Protein AF-A0A640KSM5-F1 (afdb_monomer)

Radius of gyration: 31.57 Å; Cα contacts (8 Å, |Δi|>4): 17; chains: 1; bounding box: 93×63×42 Å

Solvent-accessible surface area (backbone atoms only — not comparable to full-atom values): 6427 Å² total; per-residue (Å²): 134,89,84,87,82,90,77,92,75,89,77,74,80,72,82,73,72,76,72,81,69,72,80,72,49,73,68,54,50,46,58,74,74,35,56,72,67,55,49,51,48,50,53,52,50,51,53,52,49,54,49,51,52,53,51,49,54,67,75,38,57,67,57,56,53,51,50,53,53,52,49,53,48,42,72,72,64,63,55,96,52,56,65,63,53,49,53,55,48,67,69,28,68,72,55,62,69,72,53,86,131

Structure (mmCIF, N/CA/C/O backbone):
data_AF-A0A640KSM5-F1
#
_entry.id   AF-A0A640KSM5-F1
#
loop_
_atom_site.group_PDB
_atom_site.id
_atom_site.type_symbol
_atom_site.label_atom_id
_atom_site.label_alt_id
_atom_site.label_comp_id
_atom_site.label_asym_id
_atom_site.label_entity_id
_atom_site.label_seq_id
_atom_site.pdbx_PDB_ins_code
_atom_site.Cartn_x
_atom_site.Cartn_y
_atom_site.Cartn_z
_atom_site.occupancy
_atom_site.B_iso_or_equiv
_atom_site.auth_seq_id
_atom_site.auth_comp_id
_atom_site.auth_asym_id
_atom_site.auth_atom_id
_atom_site.pdbx_PDB_model_num
ATOM 1 N N . MET A 1 1 ? 70.710 -49.613 9.091 1.00 37.19 1 MET A N 1
ATOM 2 C CA . MET A 1 1 ? 71.044 -50.204 7.783 1.00 37.19 1 MET A CA 1
ATOM 3 C C . MET A 1 1 ? 69.955 -49.768 6.830 1.00 37.19 1 MET A C 1
ATOM 5 O O . MET A 1 1 ? 68.813 -50.174 6.997 1.00 37.19 1 MET A O 1
ATOM 9 N N . GLU A 1 2 ? 70.293 -48.825 5.961 1.00 44.97 2 GLU A N 1
ATOM 10 C CA . GLU A 1 2 ? 69.456 -48.366 4.854 1.00 44.97 2 GLU A CA 1
ATOM 11 C C . GLU A 1 2 ? 69.241 -49.508 3.860 1.00 44.97 2 GLU A C 1
ATOM 13 O O . GLU A 1 2 ? 70.131 -50.346 3.707 1.00 44.97 2 GLU A O 1
ATOM 18 N N . SER A 1 3 ? 68.112 -49.505 3.149 1.00 39.00 3 SER A N 1
ATOM 19 C CA . SER A 1 3 ? 68.087 -49.591 1.680 1.00 39.00 3 SER A CA 1
ATOM 20 C C . SER A 1 3 ? 66.669 -49.373 1.145 1.00 39.00 3 SER A C 1
ATOM 22 O O . SER A 1 3 ? 65.700 -49.970 1.601 1.00 39.00 3 SER A O 1
ATOM 24 N N . TYR A 1 4 ? 66.612 -48.463 0.182 1.00 44.84 4 TYR A N 1
ATOM 25 C CA . TYR A 1 4 ? 65.493 -47.894 -0.558 1.00 44.84 4 TYR A CA 1
ATOM 26 C C . TYR A 1 4 ? 64.656 -48.906 -1.355 1.00 44.84 4 TYR A C 1
ATOM 28 O O . TYR A 1 4 ? 65.195 -49.890 -1.849 1.00 44.84 4 TYR A O 1
ATOM 36 N N . SER A 1 5 ? 63.395 -48.558 -1.645 1.00 42.81 5 SER A N 1
ATOM 37 C CA . SER A 1 5 ? 62.921 -48.559 -3.039 1.00 42.81 5 SER A CA 1
ATOM 38 C C . SER A 1 5 ? 61.646 -47.727 -3.209 1.00 42.81 5 SER A C 1
ATOM 40 O O . SER A 1 5 ? 60.627 -47.983 -2.570 1.00 42.81 5 SER A O 1
ATOM 42 N N . CYS A 1 6 ? 61.717 -46.724 -4.085 1.00 44.81 6 CYS A N 1
ATOM 43 C CA . CYS A 1 6 ? 60.569 -45.986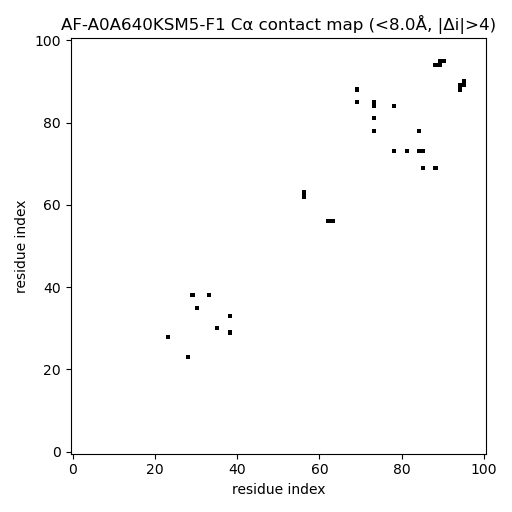 -4.597 1.00 44.81 6 CYS A CA 1
ATOM 44 C C . CYS A 1 6 ? 59.709 -46.891 -5.486 1.00 44.81 6 CYS A C 1
ATOM 46 O O . CYS A 1 6 ? 60.217 -47.579 -6.370 1.00 44.81 6 CYS A O 1
ATOM 48 N N . SER A 1 7 ? 58.391 -46.804 -5.343 1.00 49.06 7 SER A N 1
ATOM 49 C CA . SER A 1 7 ? 57.460 -47.095 -6.433 1.00 49.06 7 SER A CA 1
ATOM 50 C C . SER A 1 7 ? 56.293 -46.121 -6.347 1.00 49.06 7 SER A C 1
ATOM 52 O O . SER A 1 7 ? 55.545 -46.102 -5.374 1.00 49.06 7 SER A O 1
ATOM 54 N N . ASN A 1 8 ? 56.211 -45.275 -7.371 1.00 49.91 8 ASN A N 1
ATOM 55 C CA . ASN A 1 8 ? 55.129 -44.346 -7.659 1.00 49.91 8 ASN A CA 1
ATOM 56 C C . ASN A 1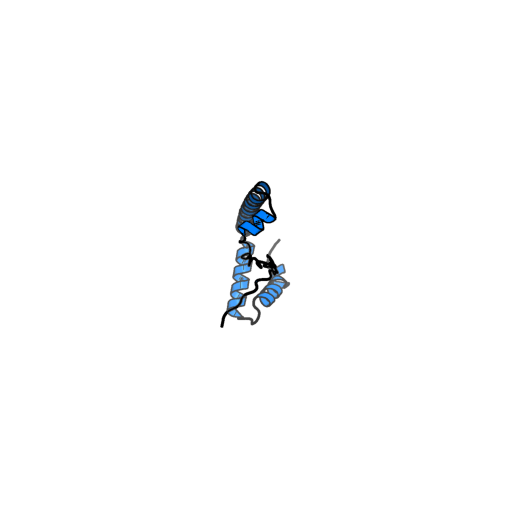 8 ? 53.760 -45.037 -7.634 1.00 49.91 8 ASN A C 1
ATOM 58 O O . ASN A 1 8 ? 53.567 -46.001 -8.371 1.00 49.91 8 ASN A O 1
ATOM 62 N N . VAL A 1 9 ? 52.782 -44.429 -6.959 1.00 46.22 9 VAL A N 1
ATOM 63 C CA . VAL A 1 9 ? 51.419 -44.307 -7.499 1.00 46.22 9 VAL A CA 1
ATOM 64 C C . VAL A 1 9 ? 50.905 -42.903 -7.150 1.00 46.22 9 VAL A C 1
ATOM 66 O O . VAL A 1 9 ? 50.864 -42.558 -5.968 1.00 46.22 9 VAL A O 1
ATOM 69 N N . PRO A 1 10 ? 50.553 -42.068 -8.142 1.00 46.06 10 PRO A N 1
ATOM 70 C CA . PRO A 1 10 ? 49.965 -40.759 -7.901 1.00 46.06 10 PRO A CA 1
ATOM 71 C C . PRO A 1 10 ? 48.516 -40.970 -7.465 1.00 46.06 10 PRO A C 1
ATOM 73 O O . PRO A 1 10 ? 47.672 -41.319 -8.289 1.00 46.06 10 PRO A O 1
ATOM 76 N N . ASN A 1 11 ? 48.215 -40.805 -6.177 1.00 43.84 11 ASN A N 1
ATOM 77 C CA . ASN A 1 11 ? 46.820 -40.764 -5.765 1.00 43.84 11 ASN A CA 1
ATOM 78 C C . ASN A 1 11 ? 46.326 -39.337 -5.985 1.00 43.84 11 ASN A C 1
ATOM 80 O O . ASN A 1 11 ? 46.736 -38.423 -5.274 1.00 43.84 11 ASN A O 1
ATOM 84 N N . MET A 1 12 ? 45.549 -39.189 -7.058 1.00 42.50 12 MET A N 1
ATOM 85 C CA . MET A 1 12 ? 44.883 -37.975 -7.509 1.00 42.50 12 MET A CA 1
ATOM 86 C C . MET A 1 12 ? 44.472 -37.089 -6.332 1.00 42.50 12 MET A C 1
ATOM 88 O O . MET A 1 12 ? 43.646 -37.482 -5.509 1.00 42.50 12 MET A O 1
ATOM 92 N N . GLU A 1 13 ? 45.024 -35.878 -6.288 1.00 42.03 13 GLU A N 1
ATOM 93 C CA . GLU A 1 13 ? 44.321 -34.746 -5.701 1.00 42.03 13 GLU A CA 1
ATOM 94 C C . GLU A 1 13 ? 43.003 -34.627 -6.473 1.00 42.03 13 GLU A C 1
ATOM 96 O O . GLU A 1 13 ? 42.977 -34.208 -7.630 1.00 42.03 13 GLU A O 1
ATOM 101 N N . ASP A 1 14 ? 41.926 -35.125 -5.871 1.00 41.31 14 ASP A N 1
ATOM 102 C CA . ASP A 1 14 ? 40.567 -34.928 -6.353 1.00 41.31 14 ASP A CA 1
ATOM 103 C C . ASP A 1 14 ? 40.324 -33.407 -6.407 1.00 41.31 14 ASP A C 1
ATOM 105 O O . ASP A 1 14 ? 40.375 -32.744 -5.366 1.00 41.31 14 ASP A O 1
ATOM 109 N N . PRO A 1 15 ? 40.108 -32.805 -7.593 1.00 42.31 15 PRO A N 1
ATOM 110 C CA . PRO A 1 15 ? 39.944 -31.367 -7.745 1.00 42.31 15 PRO A CA 1
ATOM 111 C C . PRO A 1 15 ? 38.529 -30.928 -7.358 1.00 42.31 15 PRO A C 1
ATOM 113 O O . PRO A 1 15 ? 38.039 -29.905 -7.834 1.00 42.31 15 PRO A O 1
ATOM 116 N N . THR A 1 16 ? 37.859 -31.653 -6.466 1.00 42.19 16 THR A N 1
ATOM 117 C CA . THR A 1 16 ? 36.725 -31.125 -5.714 1.00 42.19 16 THR A CA 1
ATOM 118 C C . THR A 1 16 ? 37.238 -30.227 -4.590 1.00 42.19 16 THR A C 1
ATOM 120 O O . THR A 1 16 ? 36.972 -30.416 -3.402 1.00 42.19 16 THR A O 1
ATOM 123 N N . ILE A 1 17 ? 37.908 -29.141 -5.001 1.00 46.69 17 ILE A N 1
ATOM 124 C CA . ILE A 1 17 ? 37.749 -27.857 -4.326 1.00 46.69 17 ILE A CA 1
ATOM 125 C C . ILE A 1 17 ? 36.240 -27.638 -4.309 1.00 46.69 17 ILE A C 1
ATOM 127 O O . ILE A 1 17 ? 35.630 -27.248 -5.302 1.00 46.69 17 ILE A O 1
ATOM 131 N N . THR A 1 18 ? 35.617 -27.992 -3.189 1.00 48.81 18 THR A N 1
ATOM 132 C CA . THR A 1 18 ? 34.264 -27.565 -2.876 1.00 48.81 18 THR A CA 1
ATOM 133 C C . THR A 1 18 ? 34.389 -26.066 -2.709 1.00 48.81 18 THR A C 1
ATOM 135 O O . THR A 1 18 ? 34.720 -25.566 -1.635 1.00 48.81 18 THR A O 1
ATOM 138 N N . THR A 1 19 ? 34.260 -25.355 -3.825 1.00 51.38 19 THR A N 1
ATOM 139 C CA . THR A 1 19 ? 34.183 -23.911 -3.847 1.00 51.38 19 THR A CA 1
ATOM 140 C C . THR A 1 19 ? 32.982 -23.557 -2.988 1.00 51.38 19 THR A C 1
ATOM 142 O O . THR A 1 19 ? 31.838 -23.698 -3.414 1.00 51.38 19 THR A O 1
ATOM 145 N N . LEU A 1 20 ? 33.247 -23.143 -1.750 1.00 51.12 20 LEU A N 1
ATOM 146 C CA . LEU A 1 20 ? 32.346 -22.324 -0.954 1.00 51.12 20 LEU A CA 1
ATOM 147 C C . LEU A 1 20 ? 32.159 -21.020 -1.734 1.00 51.12 20 LEU A C 1
ATOM 149 O O . LEU A 1 20 ? 32.806 -20.013 -1.456 1.00 51.12 20 LEU A O 1
ATOM 153 N N . MET A 1 21 ? 31.350 -21.069 -2.792 1.00 63.81 21 MET A N 1
ATOM 154 C CA . MET A 1 21 ? 30.898 -19.876 -3.484 1.00 63.81 21 MET A CA 1
ATOM 155 C C . MET A 1 21 ? 30.099 -19.096 -2.448 1.00 63.81 21 MET A C 1
ATOM 157 O O . MET A 1 21 ? 29.103 -19.603 -1.930 1.00 63.81 21 MET A O 1
ATOM 161 N N . ALA A 1 22 ? 30.585 -17.908 -2.087 1.00 72.69 22 ALA A N 1
ATOM 162 C CA . ALA A 1 22 ? 29.821 -16.977 -1.274 1.00 72.69 22 ALA A CA 1
ATOM 163 C C . ALA A 1 22 ? 28.426 -16.822 -1.895 1.00 72.69 22 ALA A C 1
ATOM 165 O O . ALA A 1 22 ? 28.304 -16.785 -3.123 1.00 72.69 22 ALA A O 1
ATOM 166 N N . GLU A 1 23 ? 27.384 -16.779 -1.061 1.00 78.44 23 GLU A N 1
ATOM 167 C CA . GLU A 1 23 ? 26.034 -16.538 -1.562 1.00 78.44 23 GLU A CA 1
ATOM 168 C C . GLU A 1 23 ? 26.042 -15.271 -2.428 1.00 78.44 23 GLU A C 1
ATOM 170 O O . GLU A 1 23 ? 26.604 -14.252 -2.006 1.00 78.44 23 GLU A O 1
ATOM 175 N N . PRO A 1 24 ? 25.476 -15.331 -3.647 1.00 75.25 24 PRO A N 1
ATOM 176 C CA . PRO A 1 24 ? 25.528 -14.211 -4.565 1.00 75.25 24 PRO A CA 1
ATOM 177 C C . PRO A 1 24 ? 24.842 -13.009 -3.929 1.00 75.25 24 PRO A C 1
ATOM 179 O O . PRO A 1 24 ? 23.748 -13.101 -3.364 1.00 75.25 24 PRO A O 1
ATOM 182 N N . THR A 1 25 ? 25.477 -11.851 -4.054 1.00 86.12 25 THR A N 1
ATOM 183 C CA . THR A 1 25 ? 24.861 -10.593 -3.645 1.00 86.12 25 THR A CA 1
ATOM 184 C C . THR A 1 25 ? 23.588 -10.351 -4.456 1.00 86.12 25 THR A C 1
ATOM 186 O O . THR A 1 25 ? 23.446 -10.820 -5.585 1.00 86.12 25 THR A O 1
ATOM 189 N N . LEU A 1 26 ? 22.663 -9.540 -3.930 1.00 79.75 26 LEU A N 1
ATOM 190 C CA . LEU A 1 26 ? 21.446 -9.154 -4.659 1.00 79.75 26 LEU A CA 1
ATOM 191 C C . LEU A 1 26 ? 21.765 -8.580 -6.055 1.00 79.75 26 LEU A C 1
ATOM 193 O O . LEU A 1 26 ? 21.012 -8.791 -7.001 1.00 79.75 26 LEU A O 1
ATOM 197 N N . SER A 1 27 ? 22.889 -7.868 -6.197 1.00 80.94 27 SER A N 1
ATOM 198 C CA . SER A 1 27 ? 23.318 -7.326 -7.488 1.00 80.94 27 SER A CA 1
ATOM 199 C C . SER A 1 27 ? 23.766 -8.419 -8.457 1.00 80.94 27 SER A C 1
ATOM 201 O O . SER A 1 27 ? 23.420 -8.351 -9.633 1.00 80.94 27 SER A O 1
ATOM 203 N N . GLU A 1 28 ? 24.512 -9.415 -7.982 1.00 84.81 28 GLU A N 1
ATOM 204 C CA . GLU A 1 28 ? 24.955 -10.556 -8.793 1.00 84.81 28 GLU A CA 1
ATOM 205 C C . GLU A 1 28 ? 23.775 -11.454 -9.167 1.00 84.81 28 GLU A C 1
ATOM 207 O O . GLU A 1 28 ? 23.643 -11.841 -10.324 1.00 84.81 28 GLU A O 1
ATOM 212 N N . ALA A 1 29 ? 22.858 -11.700 -8.229 1.00 85.00 29 ALA A N 1
ATOM 213 C CA . ALA A 1 29 ? 21.619 -12.422 -8.493 1.00 85.00 29 ALA A CA 1
ATOM 214 C C . ALA A 1 29 ? 20.741 -11.685 -9.520 1.00 85.00 29 ALA A C 1
ATOM 216 O O . ALA A 1 29 ? 20.225 -12.299 -10.449 1.00 85.00 29 ALA A O 1
ATOM 217 N N . ALA A 1 30 ? 20.610 -10.359 -9.408 1.00 80.75 30 ALA A N 1
ATOM 218 C CA . ALA A 1 30 ? 19.866 -9.563 -10.381 1.00 80.75 30 ALA A CA 1
ATOM 219 C C . ALA A 1 30 ? 20.528 -9.572 -11.767 1.00 80.75 30 ALA A C 1
ATOM 221 O O . ALA A 1 30 ? 19.822 -9.670 -12.765 1.00 80.75 30 ALA A O 1
ATOM 222 N N . ALA A 1 31 ? 21.861 -9.502 -11.835 1.00 85.50 31 ALA A N 1
ATOM 223 C CA . ALA A 1 31 ? 22.607 -9.575 -13.092 1.00 85.50 31 ALA A CA 1
ATOM 224 C C . ALA A 1 31 ? 22.568 -10.974 -13.737 1.00 85.50 31 ALA A C 1
ATOM 226 O O . ALA A 1 31 ? 22.702 -11.091 -14.950 1.00 85.50 31 ALA A O 1
ATOM 227 N N . ALA A 1 32 ? 22.366 -12.031 -12.945 1.00 88.00 32 ALA A N 1
ATOM 228 C CA . ALA A 1 32 ? 22.192 -13.392 -13.450 1.00 88.00 32 ALA A CA 1
ATOM 229 C C . ALA A 1 32 ? 20.800 -13.640 -14.062 1.00 88.00 32 ALA A C 1
ATOM 231 O O . ALA A 1 32 ? 20.638 -14.571 -14.848 1.00 88.00 32 ALA A O 1
ATOM 232 N N . VAL A 1 33 ? 19.797 -12.835 -13.693 1.00 88.81 33 VAL A N 1
ATOM 233 C CA . VAL A 1 33 ? 18.394 -13.006 -14.115 1.00 88.81 33 VAL A CA 1
ATOM 234 C C . VAL A 1 33 ? 17.978 -11.986 -15.174 1.00 88.81 33 VAL A C 1
ATOM 236 O O . VAL A 1 33 ? 17.165 -12.308 -16.034 1.00 88.81 33 VAL A O 1
ATOM 239 N N . PHE A 1 34 ? 18.527 -10.772 -15.123 1.00 89.25 34 PHE A N 1
ATOM 240 C CA . PHE A 1 34 ? 18.147 -9.666 -15.994 1.00 89.25 34 PHE A CA 1
ATOM 241 C C . PHE A 1 34 ? 19.356 -9.112 -16.744 1.00 89.25 34 PHE A C 1
ATOM 243 O O . PHE A 1 34 ? 20.414 -8.871 -16.155 1.00 89.25 34 PHE A O 1
ATOM 250 N N . SER A 1 35 ? 19.161 -8.813 -18.025 1.00 92.94 35 SER A N 1
ATOM 251 C CA . SER A 1 35 ? 20.058 -7.944 -18.790 1.00 92.94 35 SER A CA 1
ATOM 252 C C . SER A 1 35 ? 20.115 -6.536 -18.188 1.00 92.94 35 SER A C 1
ATOM 254 O O . SER A 1 35 ? 19.235 -6.114 -17.430 1.00 92.94 35 SER A O 1
ATOM 256 N N . GLU A 1 36 ? 21.150 -5.770 -18.527 1.00 89.62 36 GLU A N 1
ATOM 257 C CA . GLU A 1 36 ? 21.287 -4.403 -18.017 1.00 89.62 36 GLU A CA 1
ATOM 258 C C . GLU A 1 36 ? 20.147 -3.499 -18.517 1.00 89.62 36 GLU A C 1
ATOM 260 O O . GLU A 1 36 ? 19.634 -2.660 -17.770 1.00 89.62 36 GLU A O 1
ATOM 265 N N . GLU A 1 37 ? 19.670 -3.729 -19.742 1.00 92.88 37 GLU A N 1
ATOM 266 C CA . GLU A 1 37 ? 18.494 -3.070 -20.306 1.00 92.88 37 GLU A CA 1
ATOM 267 C C . GLU A 1 37 ? 17.229 -3.375 -19.490 1.00 92.88 37 GLU A C 1
ATOM 269 O O . GLU A 1 37 ? 16.487 -2.455 -19.136 1.00 92.88 37 GLU A O 1
ATOM 274 N N . GLU A 1 38 ? 16.999 -4.642 -19.129 1.00 91.94 38 GLU A N 1
ATOM 275 C CA . GLU A 1 38 ? 15.859 -5.056 -18.300 1.00 91.94 38 GLU A CA 1
ATOM 276 C C . GLU A 1 38 ? 15.940 -4.483 -16.883 1.00 91.94 38 GLU A C 1
ATOM 278 O O . GLU A 1 38 ? 14.931 -4.022 -16.344 1.00 91.94 38 GLU A O 1
ATOM 283 N N . ARG A 1 39 ? 17.135 -4.433 -16.282 1.00 89.50 39 ARG A N 1
ATOM 284 C CA . ARG A 1 39 ? 17.345 -3.808 -14.963 1.00 89.50 39 ARG A CA 1
ATOM 285 C C . ARG A 1 39 ? 17.059 -2.312 -15.002 1.00 89.50 39 ARG A C 1
ATOM 287 O O . ARG A 1 39 ? 16.412 -1.780 -14.095 1.00 89.50 39 ARG A O 1
ATOM 294 N N . SER A 1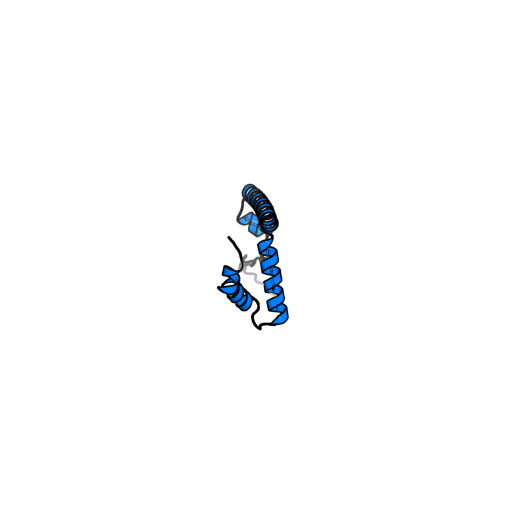 40 ? 17.519 -1.635 -16.051 1.00 90.94 40 SER A N 1
ATOM 295 C CA . SER A 1 40 ? 17.266 -0.211 -16.265 1.00 90.94 40 SER A CA 1
ATOM 296 C C . SER A 1 40 ? 15.770 0.067 -16.447 1.00 90.94 40 SER A C 1
ATOM 298 O O . SER A 1 40 ? 15.215 0.946 -15.779 1.00 90.94 40 SER A O 1
ATOM 300 N N . ALA A 1 41 ? 15.088 -0.743 -17.262 1.00 93.31 41 ALA A N 1
ATOM 301 C CA . ALA A 1 41 ? 13.644 -0.661 -17.459 1.00 93.31 41 ALA A CA 1
ATOM 302 C C . ALA A 1 41 ? 12.868 -0.930 -16.160 1.00 93.31 41 ALA A C 1
ATOM 304 O O . ALA A 1 41 ? 11.978 -0.158 -15.804 1.00 93.31 41 ALA A O 1
ATOM 305 N N . LEU A 1 42 ? 13.241 -1.963 -15.398 1.00 90.00 42 LEU A N 1
ATOM 306 C CA . LEU A 1 42 ? 12.631 -2.279 -14.105 1.00 90.00 42 LEU A CA 1
ATOM 307 C C . LEU A 1 42 ? 12.774 -1.115 -13.119 1.00 90.00 42 LEU A C 1
ATOM 309 O O . LEU A 1 42 ? 11.806 -0.736 -12.459 1.00 90.00 42 LEU A O 1
ATOM 313 N N . LYS A 1 43 ? 13.959 -0.502 -13.047 1.00 91.44 43 LYS A N 1
ATOM 314 C CA . LYS A 1 43 ? 14.205 0.669 -12.197 1.00 91.44 43 LYS A CA 1
ATOM 315 C C . LYS A 1 43 ? 13.349 1.868 -12.614 1.00 91.44 43 LYS A C 1
ATOM 317 O O . LYS A 1 43 ? 12.808 2.560 -11.750 1.00 91.44 43 LYS A O 1
ATOM 322 N N . ALA A 1 44 ? 13.219 2.116 -13.916 1.00 94.00 44 ALA A N 1
ATOM 323 C CA . ALA A 1 44 ? 12.366 3.179 -14.440 1.00 94.00 44 ALA A CA 1
ATOM 324 C C . ALA A 1 44 ? 10.882 2.927 -14.122 1.00 94.00 44 ALA A C 1
ATOM 326 O O . ALA A 1 44 ? 10.191 3.835 -13.658 1.00 94.00 44 ALA A O 1
ATOM 327 N N . ASN A 1 45 ? 10.414 1.690 -14.292 1.00 93.81 45 ASN A N 1
ATOM 328 C CA . ASN A 1 45 ? 9.045 1.289 -13.976 1.00 93.81 45 ASN A CA 1
ATOM 329 C C . ASN A 1 45 ? 8.749 1.430 -12.483 1.00 93.81 45 ASN A C 1
ATOM 331 O O . ASN A 1 45 ? 7.738 2.024 -12.120 1.00 93.81 45 ASN A O 1
ATOM 335 N N . LEU A 1 46 ? 9.659 0.980 -11.615 1.00 94.75 46 LEU A N 1
ATOM 336 C CA . LEU A 1 46 ? 9.504 1.114 -10.167 1.00 94.75 46 LEU A CA 1
ATOM 337 C C . LEU A 1 46 ? 9.386 2.583 -9.747 1.00 94.75 46 LEU A C 1
ATOM 339 O O . LEU A 1 46 ? 8.549 2.928 -8.917 1.00 94.75 46 LEU A O 1
ATOM 343 N N . ARG A 1 47 ? 10.195 3.466 -10.345 1.00 95.19 47 ARG A N 1
ATOM 344 C CA . ARG A 1 47 ? 10.108 4.907 -10.083 1.00 95.19 47 ARG A CA 1
ATOM 345 C C . ARG A 1 47 ? 8.764 5.481 -10.532 1.00 95.19 47 ARG A C 1
ATOM 347 O O . ARG A 1 47 ? 8.176 6.275 -9.801 1.00 95.19 47 ARG A O 1
ATOM 354 N N . SER A 1 48 ? 8.293 5.099 -11.716 1.00 95.38 48 SER A N 1
ATOM 355 C CA . SER A 1 48 ? 6.989 5.531 -12.229 1.00 95.38 48 SER A CA 1
ATOM 356 C C . SER A 1 48 ? 5.852 5.075 -11.316 1.00 95.38 48 SER A C 1
ATOM 358 O O . SER A 1 48 ? 4.994 5.884 -10.971 1.00 95.38 48 SER A O 1
ATOM 360 N N . GLU A 1 49 ? 5.895 3.828 -10.848 1.00 95.75 49 GLU A N 1
ATOM 361 C CA . GLU A 1 49 ? 4.900 3.275 -9.927 1.00 95.75 49 GLU A CA 1
ATOM 362 C C . GLU A 1 49 ? 4.908 4.002 -8.576 1.00 95.75 49 GLU A C 1
ATOM 364 O O . GLU A 1 49 ? 3.860 4.392 -8.074 1.00 95.75 49 GLU A O 1
ATOM 369 N N . GLN A 1 50 ? 6.086 4.286 -8.011 1.00 95.38 50 GLN A N 1
ATOM 370 C CA . GLN A 1 50 ? 6.199 5.058 -6.767 1.00 95.38 50 GLN A CA 1
ATOM 371 C C . GLN A 1 50 ? 5.586 6.458 -6.893 1.00 95.38 50 GLN A C 1
ATOM 373 O O . GLN A 1 50 ? 4.921 6.937 -5.972 1.00 95.38 50 GLN A O 1
ATOM 378 N N . ILE A 1 51 ? 5.793 7.119 -8.036 1.00 95.50 51 ILE A N 1
ATOM 379 C CA . ILE A 1 51 ? 5.186 8.423 -8.317 1.00 95.50 51 ILE A CA 1
ATOM 380 C C . ILE A 1 51 ? 3.667 8.281 -8.432 1.00 95.50 51 ILE A C 1
ATOM 382 O O . ILE A 1 51 ? 2.941 9.051 -7.802 1.00 95.50 51 ILE A O 1
ATOM 386 N N . ALA A 1 52 ? 3.182 7.294 -9.188 1.00 95.12 52 ALA A N 1
ATOM 387 C CA . ALA A 1 52 ? 1.755 7.037 -9.355 1.00 95.12 52 ALA A CA 1
ATOM 388 C C . ALA A 1 52 ? 1.072 6.740 -8.012 1.00 95.12 52 ALA A C 1
ATOM 390 O O . ALA A 1 52 ? 0.034 7.326 -7.707 1.00 95.12 52 ALA A O 1
ATOM 391 N N . GLN A 1 53 ? 1.692 5.922 -7.162 1.00 94.00 53 GLN A N 1
ATOM 392 C CA . GLN A 1 53 ? 1.191 5.603 -5.830 1.00 94.00 53 GLN A CA 1
ATOM 393 C C . GLN A 1 53 ? 1.154 6.838 -4.919 1.00 94.00 53 GLN A C 1
ATOM 395 O O . GLN A 1 53 ? 0.159 7.073 -4.233 1.00 94.00 53 GLN A O 1
ATOM 400 N N . ALA A 1 54 ? 2.203 7.666 -4.930 1.00 93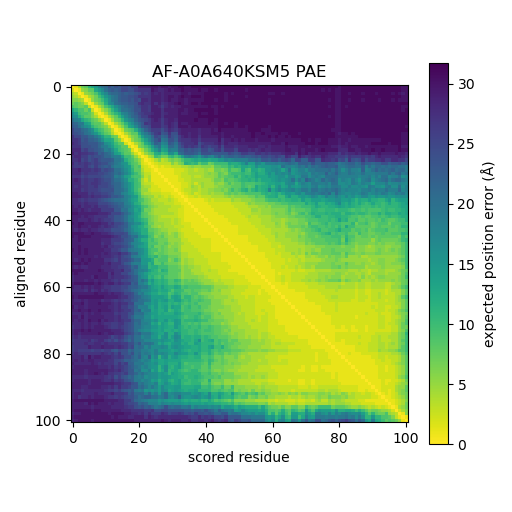.06 54 ALA A N 1
ATOM 401 C CA . ALA A 1 54 ? 2.221 8.910 -4.163 1.00 93.06 54 ALA A CA 1
ATOM 402 C C . ALA 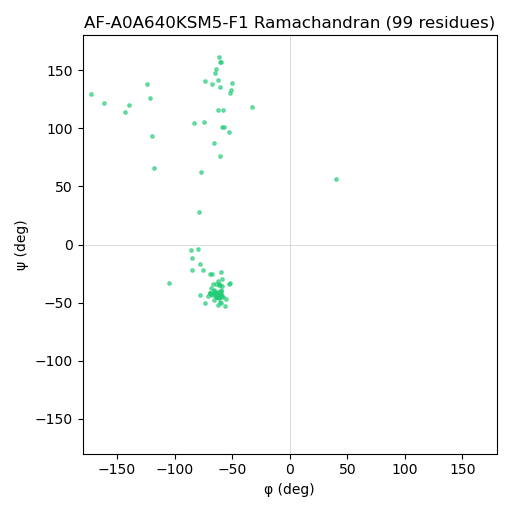A 1 54 ? 1.136 9.891 -4.639 1.00 93.06 54 ALA A C 1
ATOM 404 O O . ALA A 1 54 ? 0.467 10.527 -3.822 1.00 93.06 54 ALA A O 1
ATOM 405 N N . MET A 1 55 ? 0.929 9.993 -5.956 1.00 95.00 55 MET A N 1
ATOM 406 C CA . MET A 1 55 ? -0.149 10.794 -6.537 1.00 95.00 55 MET A CA 1
ATOM 407 C C . MET A 1 55 ? -1.525 10.260 -6.143 1.00 95.00 55 MET A C 1
ATOM 409 O O . MET A 1 55 ? -2.376 11.044 -5.734 1.00 95.00 55 MET A O 1
ATOM 413 N N . TYR A 1 56 ? -1.727 8.944 -6.209 1.00 94.69 56 TYR A N 1
ATOM 414 C CA . TYR A 1 56 ? -2.960 8.293 -5.779 1.00 94.69 56 TYR A CA 1
ATOM 415 C C . TYR A 1 56 ? -3.273 8.638 -4.318 1.00 94.6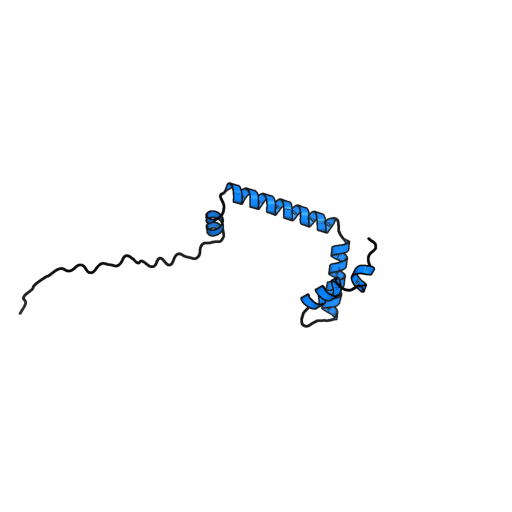9 56 TYR A C 1
ATOM 417 O O . TYR A 1 56 ? -4.321 9.204 -4.029 1.00 94.69 56 TYR A O 1
ATOM 425 N N . LEU A 1 57 ? -2.330 8.426 -3.396 1.00 93.62 57 LEU A N 1
ATOM 426 C CA . LEU A 1 57 ? -2.545 8.745 -1.980 1.00 93.62 57 LEU A CA 1
ATOM 427 C C . LEU A 1 57 ? -2.807 10.237 -1.731 1.00 93.62 57 LEU A C 1
ATOM 429 O O . LEU A 1 57 ? -3.591 10.580 -0.849 1.00 93.62 57 LEU A O 1
ATOM 433 N N . ARG A 1 58 ? -2.186 11.132 -2.510 1.00 92.38 58 ARG A N 1
ATOM 434 C CA . ARG A 1 58 ? -2.448 12.577 -2.429 1.00 92.38 58 ARG A CA 1
ATOM 435 C C . ARG A 1 58 ? -3.854 12.9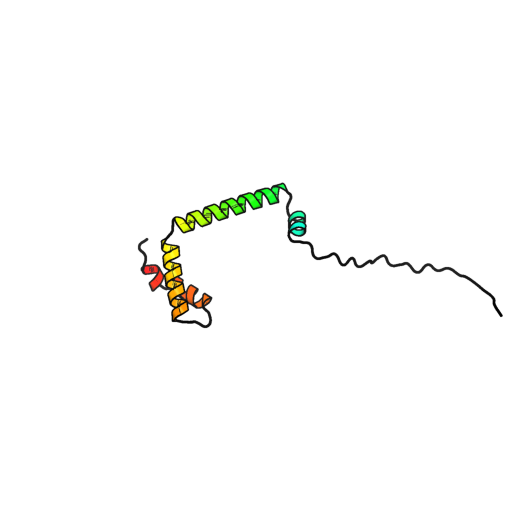42 -2.911 1.00 92.38 58 ARG A C 1
ATOM 437 O O . ARG A 1 58 ? -4.463 13.847 -2.347 1.00 92.38 58 ARG A O 1
ATOM 444 N N . ASN A 1 59 ? -4.339 12.266 -3.947 1.00 94.62 59 ASN A N 1
ATOM 445 C CA . ASN A 1 59 ? -5.658 12.502 -4.530 1.00 94.62 59 ASN A CA 1
ATOM 446 C C . ASN A 1 59 ? -6.794 11.877 -3.710 1.00 94.62 59 ASN A C 1
ATOM 448 O O . ASN A 1 59 ? -7.938 12.284 -3.880 1.00 94.62 59 ASN A O 1
ATOM 452 N N . HIS A 1 60 ? -6.472 10.938 -2.818 1.00 92.38 60 HIS A N 1
ATOM 453 C CA . HIS A 1 60 ? -7.427 10.189 -2.007 1.00 92.38 60 HIS A CA 1
ATOM 454 C C . HIS A 1 60 ? -7.228 10.436 -0.495 1.00 92.38 60 HIS A C 1
ATOM 456 O O . HIS A 1 60 ? -6.845 9.520 0.248 1.00 92.38 60 HIS A O 1
ATOM 462 N N . PRO A 1 61 ? -7.458 11.670 0.010 1.00 90.69 61 PRO A N 1
ATOM 463 C CA . PRO A 1 61 ? -7.293 11.999 1.430 1.00 90.69 61 PRO A CA 1
ATOM 464 C C . PRO A 1 61 ? -8.198 11.172 2.359 1.00 90.69 61 PRO A C 1
ATOM 466 O O . PRO A 1 61 ? -7.865 10.968 3.530 1.00 90.69 61 PRO A O 1
ATOM 469 N N . GLU A 1 62 ? -9.312 10.645 1.851 1.00 91.69 62 GLU A N 1
ATOM 470 C CA . GLU A 1 62 ? -10.203 9.724 2.555 1.00 91.69 62 GLU A CA 1
ATOM 471 C C . GLU A 1 62 ? -9.493 8.440 3.006 1.00 91.69 62 GLU A C 1
ATOM 473 O O . GLU A 1 62 ? -9.835 7.889 4.055 1.00 91.69 62 GLU A O 1
ATOM 478 N N . ILE A 1 63 ? -8.464 7.987 2.276 1.00 91.50 63 ILE A N 1
ATOM 479 C CA . ILE A 1 63 ? -7.638 6.835 2.668 1.00 91.50 63 ILE A CA 1
ATOM 480 C C . ILE A 1 63 ? -6.829 7.181 3.917 1.00 91.50 63 ILE A C 1
ATOM 482 O O . ILE A 1 63 ? -6.766 6.392 4.860 1.00 91.50 63 ILE A O 1
ATOM 486 N N . HIS A 1 64 ? -6.247 8.381 3.960 1.00 90.25 64 HIS A N 1
ATOM 487 C CA . HIS A 1 64 ? -5.491 8.836 5.122 1.00 90.25 64 HIS A CA 1
ATOM 488 C C . HIS A 1 64 ? -6.384 8.940 6.364 1.00 90.25 64 HIS A C 1
ATOM 490 O O . HIS A 1 64 ? -6.028 8.435 7.429 1.00 90.25 64 HIS A O 1
ATOM 496 N N . GLN A 1 65 ? -7.579 9.519 6.216 1.00 91.44 65 GLN A N 1
ATOM 497 C CA . GLN A 1 65 ? -8.562 9.616 7.299 1.00 91.44 65 GLN A CA 1
ATOM 498 C C . GLN A 1 65 ? -9.011 8.234 7.790 1.00 91.44 65 GLN A C 1
ATOM 500 O O . GLN A 1 65 ? -9.078 7.995 8.997 1.00 91.44 65 GLN A O 1
ATOM 505 N N . ALA A 1 66 ? -9.264 7.300 6.866 1.00 92.06 66 ALA A N 1
ATOM 506 C CA . ALA A 1 66 ? -9.591 5.916 7.193 1.00 92.06 66 ALA A CA 1
ATOM 507 C C . ALA A 1 66 ? -8.537 5.261 8.074 1.00 92.06 66 ALA A C 1
ATOM 509 O O . ALA A 1 66 ? -8.862 4.601 9.062 1.00 92.06 66 ALA A O 1
ATOM 510 N N . LEU A 1 67 ? -7.277 5.440 7.685 1.00 92.75 67 LEU A N 1
ATOM 511 C CA . LEU A 1 67 ? -6.151 4.819 8.348 1.00 92.75 67 LEU A CA 1
ATOM 512 C C . LEU A 1 67 ? -5.932 5.420 9.737 1.00 92.75 67 LEU A C 1
ATOM 514 O O . LEU A 1 67 ? -5.721 4.674 10.689 1.00 92.75 67 LEU A O 1
ATOM 518 N N . GLN A 1 68 ? -6.049 6.745 9.875 1.00 94.06 68 GLN A N 1
ATOM 519 C CA . GLN A 1 68 ? -5.978 7.419 11.174 1.00 94.06 68 GLN A CA 1
ATOM 520 C C . GLN A 1 68 ? -7.074 6.940 12.132 1.00 94.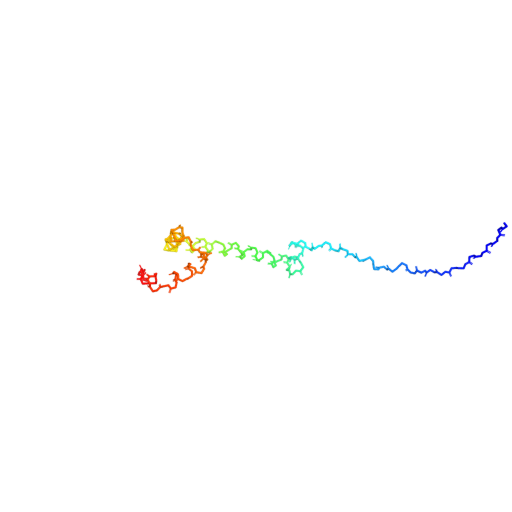06 68 GLN A C 1
ATOM 522 O O . GLN A 1 68 ? -6.791 6.642 13.294 1.00 94.06 68 GLN A O 1
ATOM 527 N N . GLU A 1 69 ? -8.315 6.817 11.655 1.00 94.31 69 GLU A N 1
ATOM 528 C CA . GLU A 1 69 ? -9.415 6.315 12.479 1.00 94.31 69 GLU A CA 1
ATOM 529 C C . GLU A 1 69 ? -9.166 4.867 12.923 1.00 94.31 69 GLU A C 1
ATOM 531 O O . GLU A 1 69 ? -9.355 4.519 14.091 1.00 94.31 69 GLU A O 1
ATOM 536 N N . ALA A 1 70 ? -8.719 4.016 12.000 1.00 94.50 70 ALA A N 1
ATOM 537 C CA . ALA A 1 70 ? -8.447 2.616 12.287 1.00 94.50 70 ALA A CA 1
ATOM 538 C C . ALA A 1 70 ? -7.282 2.457 13.280 1.00 94.50 70 ALA A C 1
ATOM 540 O O . ALA A 1 70 ? -7.388 1.692 14.242 1.00 94.50 70 ALA A O 1
ATOM 541 N N . LEU A 1 71 ? -6.218 3.250 13.120 1.00 95.88 71 LEU A N 1
ATOM 542 C CA . LEU A 1 71 ? -5.090 3.292 14.047 1.00 95.88 71 LEU A CA 1
ATOM 543 C C . LEU A 1 71 ? -5.529 3.728 15.449 1.00 95.88 71 LEU A C 1
ATOM 545 O O . LEU A 1 71 ? -5.162 3.087 16.433 1.00 95.88 71 LEU A O 1
ATOM 549 N N . ALA A 1 72 ? -6.370 4.759 15.559 1.00 96.44 72 ALA A N 1
ATOM 550 C CA . ALA A 1 72 ? -6.915 5.189 16.846 1.00 96.44 72 ALA A CA 1
ATOM 551 C C . ALA A 1 72 ? -7.703 4.064 17.544 1.00 96.44 72 ALA A C 1
ATOM 553 O O . ALA A 1 72 ? -7.645 3.923 18.768 1.00 96.44 72 ALA A O 1
ATOM 554 N N . LYS A 1 73 ? -8.413 3.224 16.778 1.00 95.56 73 LYS A N 1
ATOM 555 C CA . LYS A 1 73 ? -9.125 2.060 17.329 1.00 95.56 73 LYS A CA 1
ATOM 556 C C . LYS A 1 73 ? -8.171 0.992 17.837 1.00 95.56 73 LYS A C 1
ATOM 558 O O . LYS A 1 73 ? -8.414 0.488 18.930 1.00 95.56 73 LYS A O 1
ATOM 563 N N . VAL A 1 74 ? -7.102 0.692 17.101 1.00 97.69 74 VAL A N 1
ATOM 564 C CA . VAL A 1 74 ? -6.065 -0.257 17.539 1.00 97.69 74 VAL A CA 1
ATOM 565 C C . VAL A 1 74 ? -5.401 0.227 18.823 1.00 97.69 74 VAL A C 1
ATOM 567 O O . VAL A 1 74 ? -5.344 -0.522 19.792 1.00 97.69 74 VAL A O 1
ATOM 570 N N . LEU A 1 75 ? -4.975 1.492 18.873 1.00 97.19 75 LEU A N 1
ATOM 571 C CA . LEU A 1 75 ? -4.318 2.061 20.055 1.00 97.19 75 LEU A CA 1
ATOM 572 C C . LEU A 1 75 ? -5.217 2.033 21.298 1.00 97.19 75 LEU A C 1
ATOM 574 O O . LEU A 1 75 ? -4.733 1.824 22.409 1.00 97.19 75 LEU A O 1
ATOM 578 N N . ARG A 1 76 ? -6.530 2.219 21.116 1.00 97.06 76 ARG A N 1
ATOM 579 C CA . ARG A 1 76 ? -7.507 2.172 22.210 1.00 97.06 76 ARG A CA 1
ATOM 580 C C . ARG A 1 76 ? -7.848 0.748 22.647 1.00 97.06 76 ARG A C 1
ATOM 582 O O . ARG A 1 76 ? -8.010 0.516 23.837 1.00 97.06 76 ARG A O 1
ATOM 589 N N . ALA A 1 77 ? -8.045 -0.166 21.698 1.00 96.12 77 ALA A N 1
ATOM 590 C CA . ALA A 1 77 ? -8.508 -1.523 21.984 1.00 96.12 77 ALA A CA 1
ATOM 591 C C . ALA A 1 77 ? -7.368 -2.476 22.367 1.00 96.12 77 ALA A C 1
ATOM 593 O O . ALA A 1 77 ? -7.646 -3.490 22.995 1.00 96.12 77 ALA A O 1
ATOM 594 N N . GLN A 1 78 ? -6.128 -2.153 21.979 1.00 96.75 78 GLN A N 1
ATOM 595 C CA . GLN A 1 78 ? -4.929 -2.985 22.140 1.00 96.75 78 GLN A CA 1
ATOM 596 C C . GLN A 1 78 ? -5.203 -4.475 21.869 1.00 96.75 78 GLN A C 1
ATOM 598 O O . GLN A 1 78 ? -5.005 -5.311 22.750 1.00 96.75 78 GLN A O 1
ATOM 603 N N . PRO A 1 79 ? -5.723 -4.815 20.674 1.00 96.94 79 PRO A N 1
ATOM 604 C CA . PRO A 1 79 ? -6.017 -6.199 20.340 1.00 96.94 79 PRO A CA 1
ATOM 605 C C . PRO A 1 79 ? -4.725 -7.019 20.286 1.00 96.94 79 PRO A C 1
ATOM 607 O O . PRO A 1 79 ? -3.684 -6.520 19.862 1.00 96.94 79 PRO A O 1
ATOM 610 N N . GLU A 1 80 ? -4.821 -8.295 20.653 1.00 97.56 80 GLU A N 1
ATOM 611 C CA . GLU A 1 80 ? -3.713 -9.251 20.552 1.00 97.56 80 GLU A CA 1
ATOM 612 C C . GLU A 1 80 ? -3.249 -9.441 19.096 1.00 97.56 80 GLU A C 1
ATOM 614 O O . GLU A 1 80 ? -2.054 -9.543 18.836 1.00 97.56 80 GLU A O 1
ATOM 619 N N . ASP A 1 81 ? -4.187 -9.379 18.141 1.00 97.56 81 ASP A N 1
ATOM 620 C CA . ASP A 1 81 ? -3.909 -9.345 16.702 1.00 97.56 81 ASP A CA 1
ATOM 621 C C . ASP A 1 81 ? -4.457 -8.052 16.058 1.00 97.56 81 ASP A C 1
ATOM 623 O O . ASP A 1 81 ? -5.625 -7.984 15.647 1.00 97.56 81 ASP A O 1
ATOM 627 N N . PRO A 1 82 ? -3.622 -7.001 15.950 1.00 95.75 82 PRO A N 1
ATOM 628 C CA . PRO A 1 82 ? -3.995 -5.741 15.316 1.00 95.75 82 PRO A CA 1
ATOM 629 C C . PRO A 1 82 ? -4.342 -5.862 13.834 1.00 95.75 82 PRO A C 1
ATOM 631 O O . PRO A 1 82 ? -5.174 -5.098 13.347 1.00 95.75 82 PRO A O 1
ATOM 634 N N . VAL A 1 83 ? -3.725 -6.795 13.106 1.00 96.25 83 VAL A N 1
ATOM 635 C CA . VAL A 1 83 ? -3.927 -6.922 11.657 1.00 96.25 83 VAL A CA 1
ATOM 636 C C . VAL A 1 83 ? -5.297 -7.527 11.385 1.00 96.25 83 VAL A C 1
ATOM 638 O O . VAL A 1 83 ? -6.088 -6.936 10.647 1.00 96.25 83 VAL A O 1
ATOM 641 N N . THR A 1 84 ? -5.627 -8.643 12.038 1.00 96.69 84 THR A N 1
ATOM 642 C CA . THR A 1 84 ? -6.955 -9.261 11.914 1.00 96.69 84 THR A CA 1
ATOM 643 C C . THR A 1 84 ? -8.054 -8.313 12.392 1.00 96.69 84 THR A C 1
ATOM 645 O O . THR A 1 84 ? -9.083 -8.177 11.725 1.00 96.69 84 THR A O 1
ATOM 648 N N . PHE A 1 85 ? -7.820 -7.585 13.489 1.00 97.06 85 PHE A N 1
ATOM 649 C CA . PHE A 1 85 ? -8.741 -6.556 13.976 1.00 97.06 85 PHE A CA 1
ATOM 650 C C . PHE A 1 85 ? -9.010 -5.461 12.928 1.00 97.06 85 PHE A C 1
ATOM 652 O O . PHE A 1 85 ? -10.163 -5.089 12.693 1.00 97.06 85 PHE A O 1
ATOM 659 N N . LEU A 1 86 ? -7.962 -4.956 12.266 1.00 96.12 86 LEU A N 1
ATOM 660 C CA . LEU A 1 86 ? -8.089 -3.943 11.215 1.00 96.12 86 LEU A CA 1
ATOM 661 C C . LEU A 1 86 ? -8.819 -4.477 9.979 1.00 96.12 86 LEU A C 1
ATOM 663 O O . LEU A 1 86 ? -9.673 -3.776 9.437 1.00 96.12 86 LEU A O 1
ATOM 667 N N . ILE A 1 87 ? -8.537 -5.712 9.554 1.00 95.62 87 ILE A N 1
ATOM 668 C CA . ILE A 1 87 ? -9.231 -6.348 8.424 1.00 95.62 87 ILE A CA 1
ATOM 669 C C . ILE A 1 87 ? -10.733 -6.433 8.712 1.00 95.62 87 ILE A C 1
ATOM 671 O O . ILE A 1 87 ? -11.542 -5.980 7.903 1.00 95.62 87 ILE A O 1
ATOM 675 N N . GLN A 1 88 ? -11.114 -6.946 9.884 1.00 95.25 88 GLN A N 1
ATOM 676 C CA . GLN A 1 88 ? -12.520 -7.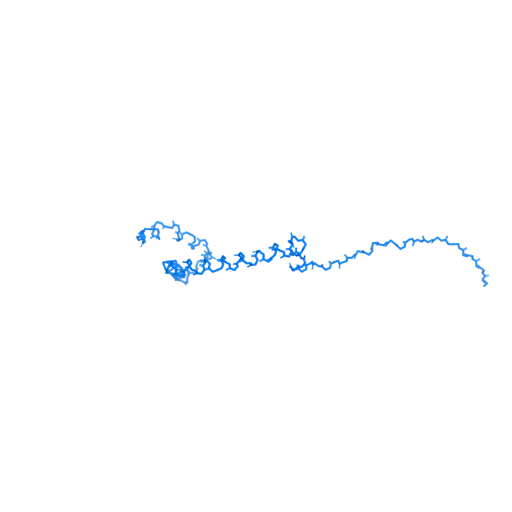027 10.290 1.00 95.25 88 GLN A CA 1
ATOM 677 C C . GLN A 1 88 ? -13.176 -5.645 10.346 1.00 95.25 88 GLN A C 1
ATOM 679 O O . GLN A 1 88 ? -14.325 -5.480 9.934 1.00 95.25 88 GLN A O 1
ATOM 684 N N . TYR A 1 89 ? -12.444 -4.637 10.825 1.00 94.31 89 TYR A N 1
ATOM 685 C CA . TYR A 1 89 ? -12.931 -3.268 10.875 1.00 94.31 89 TYR A CA 1
ATOM 686 C C . TYR A 1 89 ? -13.226 -2.700 9.480 1.00 94.31 89 TYR A C 1
ATOM 688 O O . TYR A 1 89 ? -14.337 -2.216 9.244 1.00 94.31 89 TYR A O 1
ATOM 696 N N . PHE A 1 90 ? -12.270 -2.789 8.554 1.00 93.81 90 PHE A N 1
ATOM 697 C CA . PHE A 1 90 ? -12.424 -2.267 7.195 1.00 93.81 90 PHE A CA 1
ATOM 698 C C . PHE A 1 90 ? -13.469 -3.029 6.369 1.00 93.81 90 PHE A C 1
ATOM 700 O O . PHE A 1 90 ? -14.079 -2.446 5.478 1.00 93.81 90 PHE A O 1
ATOM 707 N N . MET A 1 91 ? -13.729 -4.297 6.698 1.00 94.19 91 MET A N 1
ATOM 708 C CA . MET A 1 91 ? -14.783 -5.110 6.075 1.00 94.19 91 MET A CA 1
ATOM 709 C C . MET A 1 91 ? -16.163 -4.928 6.724 1.00 94.19 91 MET A C 1
ATOM 711 O O . MET A 1 91 ? -17.149 -5.493 6.257 1.00 94.19 91 MET A O 1
ATOM 715 N N . SER A 1 92 ? -16.266 -4.166 7.816 1.00 93.56 92 SER A N 1
ATOM 716 C CA . SER A 1 92 ? -17.537 -3.989 8.517 1.00 93.56 92 SER A CA 1
ATOM 717 C C . SER A 1 92 ? -18.499 -3.077 7.748 1.00 93.56 92 SER A C 1
ATOM 719 O O . SER A 1 92 ? -18.118 -2.014 7.259 1.00 93.56 92 SER A O 1
ATOM 721 N N . GLU A 1 93 ? -19.792 -3.418 7.747 1.00 87.50 93 GLU A N 1
ATOM 722 C CA . GLU A 1 93 ? -20.868 -2.571 7.195 1.00 87.50 93 GLU A CA 1
ATOM 723 C C . GLU A 1 93 ? -20.837 -1.145 7.757 1.00 87.50 93 GLU A C 1
ATOM 725 O O . GLU A 1 93 ? -21.150 -0.175 7.070 1.00 87.50 93 GLU A O 1
ATOM 730 N N . LYS A 1 94 ? -20.426 -1.008 9.023 1.00 85.50 94 LYS A N 1
ATOM 731 C CA . LYS A 1 94 ? -20.273 0.287 9.679 1.00 85.50 94 LYS A CA 1
ATOM 732 C C . LYS A 1 94 ? -19.235 1.154 8.972 1.00 85.50 94 LYS A C 1
ATOM 734 O O . LYS A 1 94 ? -19.487 2.337 8.789 1.00 85.50 94 LYS A O 1
ATOM 739 N N . PHE A 1 95 ? -18.092 0.589 8.597 1.00 88.69 95 PHE A N 1
ATOM 740 C CA . PHE A 1 95 ? -17.059 1.320 7.875 1.00 88.69 95 PHE A CA 1
ATOM 741 C C . PHE A 1 95 ? -17.492 1.616 6.432 1.00 88.69 95 PHE A C 1
ATOM 743 O O . PHE A 1 95 ? -17.377 2.751 5.976 1.00 88.69 95 PHE A O 1
ATOM 750 N N . LEU A 1 96 ? -18.067 0.625 5.744 1.00 87.12 96 LEU A N 1
ATOM 751 C CA . LEU A 1 96 ? -18.452 0.736 4.333 1.00 87.12 96 LEU A CA 1
ATOM 752 C C . LEU A 1 96 ? -19.595 1.735 4.085 1.00 87.12 96 LEU A C 1
ATOM 754 O O . LEU A 1 96 ? -19.603 2.413 3.064 1.00 87.12 96 LEU A O 1
ATOM 758 N N . ARG A 1 97 ? -20.546 1.872 5.019 1.00 83.44 97 ARG A N 1
ATOM 759 C CA . ARG A 1 97 ? -21.694 2.791 4.877 1.00 83.44 97 ARG A CA 1
ATOM 760 C C . ARG A 1 97 ? -21.417 4.229 5.313 1.00 83.44 97 ARG A C 1
ATOM 762 O O . ARG A 1 97 ? -22.246 5.100 5.075 1.00 83.44 97 ARG A O 1
ATOM 769 N N . GLN A 1 98 ? -20.300 4.489 5.990 1.00 73.56 98 GLN A N 1
ATOM 770 C CA . GLN A 1 98 ? -19.992 5.812 6.548 1.00 73.56 98 GLN A CA 1
ATOM 771 C C . GLN A 1 98 ? -19.441 6.810 5.526 1.00 73.56 98 GLN A C 1
ATOM 773 O O . GLN A 1 98 ? -19.232 7.970 5.882 1.00 73.56 98 GLN A O 1
ATOM 778 N N . ARG A 1 99 ? -19.215 6.401 4.272 1.00 65.62 99 ARG A N 1
ATOM 779 C CA . ARG A 1 99 ? -18.678 7.284 3.234 1.00 65.62 99 ARG A CA 1
ATOM 780 C C . ARG A 1 99 ? -19.635 7.389 2.049 1.00 65.62 99 ARG A C 1
ATOM 782 O O . ARG A 1 99 ? -20.037 6.349 1.529 1.00 65.62 99 ARG A O 1
ATOM 789 N N . PRO A 1 100 ? -20.022 8.610 1.635 1.00 56.69 100 PRO A N 1
ATOM 790 C CA . PRO A 1 100 ? -20.686 8.795 0.353 1.00 56.69 100 PRO A CA 1
ATOM 791 C C . PRO A 1 100 ? -19.728 8.364 -0.766 1.00 56.69 100 PRO A C 1
ATOM 793 O O . PRO A 1 100 ? -18.517 8.560 -0.637 1.00 56.69 100 PRO A O 1
ATOM 796 N N . GLN A 1 101 ? -20.276 7.725 -1.803 1.00 53.12 101 GLN A N 1
ATOM 797 C CA . GLN A 1 101 ? -19.529 7.367 -3.013 1.00 53.12 101 GLN A CA 1
ATOM 798 C C . GLN A 1 101 ? -19.160 8.601 -3.830 1.00 53.12 101 GLN A C 1
ATOM 800 O O . GLN A 1 101 ? -19.969 9.559 -3.829 1.00 53.12 101 GLN A O 1
#

pLDDT: mean 81.0, std 19.72, range [37.19, 97.69]

Secondary structure (DSSP, 8-state):
---------------------PPPPHHHHHHHHS-HHHHHHHHHHHHHHHHHHHHHHHH-HHHHHHHHHHHHHHHHH--S-HHHHHHHHHTSHHHHTTS--

Sequence (101 aa):
MESYSCSNVPNMEDPTITTLMAEPTLSEAAAAVFSEEERSALKANLRSEQIAQAMYLRNHPEIHQALQEALAKVLRAQPEDPVTFLIQYFMSEKFLRQRPQ

Organism: Leishmania tarentolae (NCBI:txid5689)

InterPro domains:
  IPR003117 cAMP-dependent protein kinase regulatory subunit, dimerization-anchoring domain [PF02197] (63-99)
  IPR003117 cAMP-dependent protein kinase regulatory subunit, dimerization-anchoring domain [SM00394] (61-100)

Foldseek 3Di:
DDDDDDDDDDPDPPPPPVPPPPDDDPVRVCVVVDDPVRVVVVVVVVVVVVVVVVVVCVVCVVVVVLVVVLVVVCVVVVDPDSVVSSVCVCPDPVNVVPDDD

Mean predicted aligned error: 14.46 Å